Protein AF-A0A2V7JB54-F1 (afdb_monomer_lite)

Structure (mmCIF, N/CA/C/O backbone):
data_AF-A0A2V7JB54-F1
#
_entry.id   AF-A0A2V7JB54-F1
#
loop_
_atom_site.group_PDB
_atom_site.id
_atom_site.type_symbol
_atom_site.label_atom_id
_atom_site.label_alt_id
_atom_site.label_comp_id
_atom_site.label_asym_id
_atom_site.label_entity_id
_atom_site.label_seq_id
_atom_site.pdbx_PDB_ins_code
_atom_site.Cartn_x
_atom_site.Cartn_y
_atom_site.Cartn_z
_atom_site.occupancy
_atom_site.B_iso_or_equiv
_atom_site.auth_seq_id
_atom_site.auth_comp_id
_atom_site.auth_asym_id
_atom_site.auth_atom_id
_atom_site.pdbx_PDB_model_num
ATOM 1 N N . MET A 1 1 ? -19.249 -4.054 34.327 1.00 47.31 1 MET A N 1
ATOM 2 C CA . MET A 1 1 ? -18.933 -3.826 32.901 1.00 47.31 1 MET A CA 1
ATOM 3 C C . MET A 1 1 ? -17.569 -4.439 32.652 1.00 47.31 1 MET A C 1
ATOM 5 O O . MET A 1 1 ? -16.615 -3.982 33.265 1.00 47.31 1 MET A O 1
ATOM 9 N N . SER A 1 2 ? -17.486 -5.532 31.890 1.00 51.50 2 SER A N 1
ATOM 10 C CA . SER A 1 2 ? -16.188 -6.127 31.550 1.00 51.50 2 SER A CA 1
ATOM 11 C C . SER A 1 2 ? -15.488 -5.203 30.555 1.00 51.50 2 SER A C 1
ATOM 13 O O . SER A 1 2 ? -16.122 -4.769 29.594 1.00 51.50 2 SER A O 1
ATOM 15 N N . GLY A 1 3 ? -14.234 -4.839 30.826 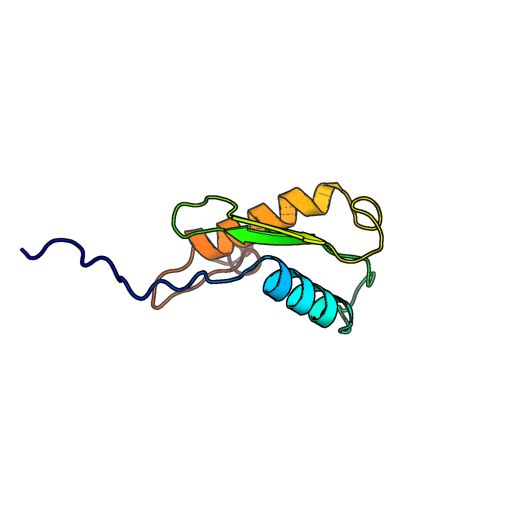1.00 55.66 3 GLY A N 1
ATOM 16 C CA . GLY A 1 3 ? -13.439 -3.989 29.938 1.00 55.66 3 GLY A CA 1
ATOM 17 C C . GLY A 1 3 ? -13.176 -4.652 28.578 1.00 55.66 3 GLY A C 1
ATOM 18 O O . GLY A 1 3 ? -13.464 -5.842 28.410 1.00 55.66 3 GLY A O 1
ATOM 19 N N . PRO A 1 4 ? -12.635 -3.902 27.602 1.00 56.38 4 PRO A N 1
ATOM 20 C CA . PRO A 1 4 ? -12.318 -4.447 26.287 1.00 56.38 4 PRO A CA 1
ATOM 21 C C . PRO A 1 4 ? -11.387 -5.658 26.425 1.00 56.38 4 PRO A C 1
ATOM 23 O O . PRO A 1 4 ? -10.346 -5.591 27.079 1.00 56.38 4 PRO A O 1
ATOM 26 N N . THR A 1 5 ? -11.791 -6.784 25.839 1.00 59.75 5 THR A N 1
ATOM 27 C CA . THR A 1 5 ? -10.994 -8.012 25.814 1.00 59.75 5 THR A CA 1
ATOM 28 C C . THR A 1 5 ? -9.941 -7.869 24.722 1.00 59.75 5 THR A C 1
ATOM 30 O O . THR A 1 5 ? -10.281 -7.716 23.551 1.00 59.75 5 THR A O 1
ATOM 33 N N . VAL A 1 6 ? -8.664 -7.869 25.103 1.00 55.97 6 VAL A N 1
ATOM 34 C CA . VAL A 1 6 ? -7.560 -7.904 24.141 1.00 55.97 6 VAL A CA 1
ATOM 35 C C . VAL A 1 6 ? -7.525 -9.301 23.538 1.00 55.97 6 VAL A C 1
ATOM 37 O O . VAL A 1 6 ? -7.336 -10.282 24.256 1.00 55.97 6 VAL A O 1
ATOM 40 N N . ASP A 1 7 ? -7.723 -9.390 22.227 1.00 58.31 7 ASP A N 1
ATOM 41 C CA . ASP A 1 7 ? -7.534 -10.635 21.498 1.00 58.31 7 ASP A CA 1
ATOM 42 C C . ASP A 1 7 ? -6.034 -10.956 21.427 1.00 58.31 7 ASP A C 1
ATOM 44 O O . ASP A 1 7 ? -5.274 -10.355 20.669 1.00 58.31 7 ASP A O 1
ATOM 48 N N . LEU A 1 8 ? -5.603 -11.903 22.259 1.00 52.25 8 LEU A N 1
ATOM 49 C CA . LEU A 1 8 ? -4.222 -12.384 22.311 1.00 52.25 8 LEU A CA 1
ATOM 50 C C . LEU A 1 8 ? -3.869 -13.298 21.125 1.00 52.25 8 LEU A C 1
ATOM 52 O O . LEU A 1 8 ? -2.723 -13.729 21.012 1.00 52.25 8 LEU A O 1
ATOM 56 N N . THR A 1 9 ? -4.827 -13.586 20.237 1.00 55.28 9 THR A N 1
ATOM 57 C CA . THR A 1 9 ? -4.618 -14.354 19.001 1.00 55.28 9 THR A CA 1
ATOM 58 C C . THR A 1 9 ? -4.312 -13.480 17.788 1.00 55.28 9 THR A C 1
ATOM 60 O O . THR A 1 9 ? -4.243 -13.997 16.674 1.00 55.28 9 THR A O 1
ATOM 63 N N . LEU A 1 10 ? -4.062 -12.177 17.992 1.00 53.72 10 LEU A N 1
ATOM 64 C CA . LEU A 1 10 ? -3.581 -11.242 16.972 1.00 53.72 10 LEU A CA 1
ATOM 65 C C . LEU A 1 10 ? -2.249 -11.731 16.377 1.00 53.72 10 LEU A C 1
ATOM 67 O O . LEU A 1 10 ? -1.150 -11.368 16.799 1.00 53.72 10 LEU A O 1
ATOM 71 N N . ALA A 1 11 ? -2.356 -12.594 15.370 1.00 55.19 11 ALA A N 1
ATOM 72 C CA . ALA A 1 11 ? -1.249 -13.000 14.537 1.00 55.19 11 ALA A CA 1
ATOM 73 C C . ALA A 1 11 ? -0.762 -11.774 13.765 1.00 55.19 11 ALA A C 1
ATOM 75 O O . ALA A 1 11 ? -1.545 -10.918 13.345 1.00 55.19 11 ALA A O 1
ATOM 76 N N . ARG A 1 12 ? 0.551 -11.689 13.551 1.00 58.09 12 ARG A N 1
ATOM 77 C CA . ARG A 1 12 ? 1.127 -10.685 12.658 1.00 58.09 12 ARG A CA 1
ATOM 78 C C . ARG A 1 12 ? 0.474 -10.869 11.283 1.00 58.09 12 ARG A C 1
ATOM 80 O O . ARG A 1 12 ? 0.761 -11.849 10.607 1.00 58.09 12 ARG A O 1
ATOM 87 N N . VAL A 1 13 ? -0.423 -9.951 10.911 1.00 59.84 13 VAL A N 1
ATOM 88 C CA . VAL A 1 13 ? -1.327 -10.097 9.749 1.00 59.84 13 VAL A CA 1
ATOM 89 C C . VAL A 1 13 ? -0.553 -10.298 8.442 1.00 59.84 13 VAL A C 1
ATOM 91 O O . VAL A 1 13 ? -1.030 -10.982 7.544 1.00 59.84 13 VAL A O 1
ATOM 94 N N . ALA A 1 14 ? 0.666 -9.761 8.353 1.00 66.12 14 ALA A N 1
ATOM 95 C CA . ALA A 1 14 ? 1.622 -10.129 7.319 1.00 66.12 14 ALA A CA 1
ATOM 96 C C . ALA A 1 14 ? 3.063 -9.893 7.792 1.00 66.12 14 ALA A C 1
ATOM 98 O O . ALA A 1 14 ? 3.392 -8.832 8.331 1.00 66.12 14 ALA A O 1
ATOM 99 N N . GLY A 1 15 ? 3.941 -10.870 7.560 1.00 78.19 15 GLY A N 1
ATOM 100 C CA . GLY A 1 15 ? 5.387 -10.640 7.535 1.00 78.19 15 GLY A CA 1
ATOM 101 C C . GLY A 1 15 ? 5.829 -9.968 6.227 1.00 78.19 15 GLY A C 1
ATOM 102 O O . GLY A 1 15 ? 5.109 -10.013 5.230 1.00 78.19 15 GLY A O 1
ATOM 103 N N . PHE A 1 16 ? 7.029 -9.376 6.214 1.00 89.25 16 PHE A N 1
ATOM 104 C CA . PHE A 1 16 ? 7.608 -8.746 5.016 1.00 89.25 16 PHE A CA 1
ATOM 105 C C . PHE A 1 16 ? 7.601 -9.695 3.805 1.00 89.25 16 PHE A C 1
ATOM 107 O O . PHE A 1 16 ? 7.118 -9.319 2.738 1.00 89.25 16 PHE A O 1
ATOM 114 N N . ASP A 1 17 ? 8.062 -10.937 3.989 1.00 91.19 17 ASP A N 1
ATOM 115 C CA . ASP A 1 17 ? 8.173 -11.924 2.906 1.00 91.19 17 ASP A CA 1
ATOM 116 C C . ASP A 1 17 ? 6.811 -12.340 2.352 1.00 91.19 17 ASP A C 1
ATOM 118 O O . ASP A 1 17 ? 6.628 -12.406 1.139 1.00 91.19 17 ASP A O 1
ATOM 122 N N . GLN A 1 18 ? 5.829 -12.556 3.231 1.00 91.75 18 GLN A N 1
ATOM 123 C CA . GLN A 1 18 ? 4.461 -12.881 2.823 1.00 91.75 18 GLN A CA 1
ATOM 124 C C . GLN A 1 18 ? 3.841 -11.739 2.017 1.00 91.75 18 GLN A C 1
ATOM 126 O O . GLN A 1 18 ? 3.257 -11.978 0.961 1.00 91.75 18 GLN A O 1
ATOM 131 N N . LEU A 1 19 ? 4.009 -10.494 2.476 1.00 94.12 19 LEU A N 1
ATOM 132 C CA . LEU A 1 19 ? 3.504 -9.323 1.765 1.00 94.12 19 LEU A CA 1
ATOM 133 C C . LEU A 1 19 ? 4.191 -9.151 0.402 1.00 94.12 19 LEU A C 1
ATOM 135 O O . LEU A 1 19 ? 3.522 -8.879 -0.593 1.00 94.12 19 LEU A O 1
ATOM 139 N N . LYS A 1 20 ? 5.516 -9.330 0.338 1.00 95.38 20 LYS A N 1
ATOM 140 C CA . LYS A 1 20 ? 6.280 -9.255 -0.914 1.00 95.38 20 LYS A CA 1
ATOM 141 C C . LYS A 1 20 ? 5.838 -10.341 -1.894 1.00 95.38 20 LYS A C 1
ATOM 143 O O . LYS A 1 20 ? 5.597 -10.022 -3.055 1.00 95.38 20 LYS A O 1
ATOM 148 N N . ALA A 1 21 ? 5.696 -11.585 -1.441 1.00 95.25 21 ALA A N 1
ATOM 149 C CA . ALA A 1 21 ? 5.238 -12.693 -2.275 1.00 95.25 21 ALA A CA 1
ATOM 150 C C . ALA A 1 21 ? 3.823 -12.445 -2.819 1.00 95.25 21 ALA A C 1
ATOM 152 O O . ALA A 1 21 ? 3.594 -12.584 -4.020 1.00 95.25 21 ALA A O 1
ATOM 153 N N . ALA A 1 22 ? 2.900 -11.995 -1.962 1.00 95.62 22 ALA A N 1
ATOM 154 C CA . ALA A 1 22 ? 1.541 -11.647 -2.367 1.00 95.62 22 ALA A CA 1
ATOM 155 C C . ALA A 1 22 ? 1.518 -10.510 -3.400 1.00 95.62 22 ALA A C 1
ATOM 157 O O . ALA A 1 22 ? 0.790 -10.593 -4.387 1.00 95.62 22 ALA A O 1
ATOM 158 N N . LEU A 1 23 ? 2.340 -9.470 -3.217 1.00 96.00 23 LEU A N 1
ATOM 159 C CA . LEU A 1 23 ? 2.420 -8.368 -4.174 1.00 96.00 23 LEU A CA 1
ATOM 160 C C . LEU A 1 23 ? 3.012 -8.810 -5.522 1.00 96.00 23 LEU A C 1
ATOM 162 O O . LEU A 1 23 ? 2.518 -8.385 -6.564 1.00 96.00 23 LEU A O 1
ATOM 166 N N . VAL A 1 24 ? 4.043 -9.663 -5.520 1.00 96.19 24 VAL A N 1
ATOM 167 C CA . VAL A 1 24 ? 4.621 -10.226 -6.754 1.00 96.19 24 VAL A CA 1
ATOM 168 C C . VAL A 1 24 ? 3.574 -11.029 -7.522 1.00 96.19 24 VAL A C 1
ATOM 170 O O . VAL A 1 24 ? 3.424 -10.817 -8.725 1.00 96.19 24 VAL A O 1
ATOM 173 N N . ALA A 1 25 ? 2.814 -11.885 -6.832 1.00 95.81 25 ALA A N 1
ATOM 174 C CA . ALA A 1 25 ? 1.715 -12.626 -7.443 1.00 95.81 25 ALA A CA 1
ATOM 175 C C . ALA A 1 25 ? 0.649 -11.671 -8.010 1.00 95.81 25 ALA A C 1
ATOM 177 O O . ALA A 1 25 ? 0.324 -11.746 -9.191 1.00 95.81 25 ALA A O 1
ATOM 178 N N . ALA A 1 26 ? 0.188 -10.692 -7.225 1.00 94.38 26 ALA A N 1
ATOM 179 C CA . ALA A 1 26 ? -0.819 -9.726 -7.667 1.00 94.38 26 ALA A CA 1
ATOM 180 C C . ALA A 1 26 ? -0.373 -8.888 -8.879 1.00 94.38 26 ALA A C 1
ATOM 182 O O . ALA A 1 26 ? -1.177 -8.601 -9.760 1.00 94.38 26 ALA A O 1
ATOM 183 N N . ARG A 1 27 ? 0.906 -8.503 -8.962 1.00 94.38 27 ARG A N 1
ATOM 184 C CA . ARG A 1 27 ? 1.450 -7.767 -10.117 1.00 94.38 27 ARG A CA 1
ATOM 185 C C . ARG A 1 27 ? 1.575 -8.634 -11.377 1.00 94.38 27 ARG A C 1
ATOM 187 O O . ARG A 1 27 ? 1.721 -8.089 -12.471 1.00 94.38 27 ARG A O 1
ATOM 194 N N . SER A 1 28 ? 1.569 -9.961 -11.246 1.00 93.69 28 SER A N 1
ATOM 195 C CA . SER A 1 28 ? 1.571 -10.870 -12.402 1.00 93.69 28 SER A CA 1
ATOM 196 C C . SER A 1 28 ? 0.190 -11.033 -13.047 1.00 93.69 28 SER A C 1
ATOM 198 O O . SER A 1 28 ? 0.106 -11.467 -14.194 1.00 93.69 28 SER A O 1
ATOM 200 N N . GLU A 1 29 ? -0.872 -10.620 -12.352 1.00 93.75 29 GLU A N 1
ATOM 201 C CA . GLU A 1 29 ? -2.240 -10.630 -12.865 1.00 93.75 29 GLU A CA 1
ATOM 202 C C . GLU A 1 29 ? -2.499 -9.497 -13.870 1.00 93.75 29 GLU A C 1
ATOM 204 O O . GLU A 1 29 ? -1.883 -8.426 -13.836 1.00 93.75 29 GLU A O 1
ATOM 209 N N . ALA A 1 30 ? -3.474 -9.702 -14.757 1.00 88.62 30 ALA A N 1
ATOM 210 C CA . ALA A 1 30 ? -3.923 -8.663 -15.678 1.00 88.62 30 ALA A CA 1
ATOM 211 C C . ALA A 1 30 ? -4.669 -7.549 -14.917 1.00 88.62 30 ALA A C 1
ATOM 213 O O . ALA A 1 30 ? -5.744 -7.773 -14.367 1.00 88.62 30 ALA A O 1
ATOM 214 N N . ASN A 1 31 ? -4.124 -6.326 -14.912 1.00 80.31 31 ASN A N 1
ATOM 215 C CA . ASN A 1 31 ? -4.656 -5.211 -14.111 1.00 80.31 31 ASN A CA 1
ATOM 216 C C . ASN A 1 31 ? -5.468 -4.161 -14.896 1.00 80.31 31 ASN A C 1
ATOM 218 O O . ASN A 1 31 ? -5.774 -3.096 -14.361 1.00 80.31 31 ASN A O 1
ATOM 222 N N . GLY A 1 32 ? -5.797 -4.442 -16.162 1.00 78.94 32 GLY A N 1
ATOM 223 C CA . GLY A 1 32 ? -6.622 -3.568 -17.007 1.00 78.94 32 GLY A CA 1
ATOM 224 C C . GLY A 1 32 ? -5.989 -2.215 -17.361 1.00 78.94 32 GLY A C 1
ATOM 225 O O . GLY A 1 32 ? -6.686 -1.340 -17.867 1.00 78.94 32 GLY A O 1
ATOM 226 N N . GLY A 1 33 ? -4.692 -2.026 -17.097 1.00 84.38 33 GLY A N 1
ATOM 227 C CA . GLY A 1 33 ? -3.981 -0.771 -17.327 1.00 84.38 33 GLY A CA 1
ATOM 228 C C . GLY A 1 33 ? -2.495 -0.974 -17.623 1.00 84.38 33 GLY A C 1
ATOM 229 O O . GLY A 1 33 ? -2.103 -1.910 -18.314 1.00 84.38 33 GLY A O 1
ATOM 230 N N . PHE A 1 34 ? -1.653 -0.076 -17.104 1.00 86.94 34 PHE A N 1
ATOM 231 C CA . PHE A 1 34 ? -0.233 0.022 -17.468 1.00 86.94 34 PHE A CA 1
ATOM 232 C C . PHE A 1 34 ? 0.65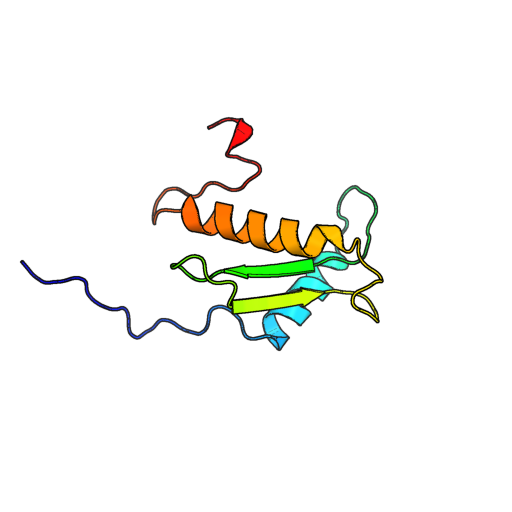1 -1.171 -17.058 1.00 86.94 34 PHE A C 1
ATOM 234 O O . PHE A 1 34 ? 1.809 -1.208 -17.458 1.00 86.94 34 PHE A O 1
ATOM 241 N N . ASN A 1 35 ? 0.154 -2.116 -16.248 1.00 89.25 35 ASN A N 1
ATOM 242 C CA . ASN A 1 35 ? 0.921 -3.277 -15.769 1.00 89.25 35 ASN A CA 1
ATOM 243 C C . ASN A 1 35 ? 2.332 -2.957 -15.220 1.00 89.25 35 ASN A C 1
ATOM 245 O O . ASN A 1 35 ? 3.290 -3.701 -15.444 1.00 89.25 35 ASN A O 1
ATOM 249 N N . LEU A 1 36 ? 2.453 -1.819 -14.529 1.00 93.12 36 LEU A N 1
ATOM 250 C CA . LEU A 1 36 ? 3.704 -1.345 -13.937 1.00 93.12 36 LEU A CA 1
ATOM 251 C C . LEU A 1 36 ? 4.035 -2.098 -12.651 1.00 93.12 36 LEU A C 1
ATOM 253 O O . LEU A 1 36 ? 3.174 -2.743 -12.048 1.00 93.12 36 LEU A O 1
ATOM 257 N N . ASP A 1 37 ? 5.278 -1.963 -12.199 1.00 96.44 37 ASP A N 1
ATOM 258 C CA . ASP A 1 37 ? 5.634 -2.384 -10.856 1.00 96.44 37 ASP A CA 1
ATOM 259 C C . ASP A 1 37 ? 4.901 -1.555 -9.790 1.00 96.44 37 ASP A C 1
ATOM 261 O O . ASP A 1 37 ? 4.596 -0.373 -9.972 1.00 96.44 37 ASP A O 1
ATOM 265 N N . MET A 1 38 ? 4.613 -2.194 -8.657 1.00 96.81 38 MET A N 1
ATOM 266 C CA . MET A 1 38 ? 3.655 -1.706 -7.668 1.00 96.81 38 MET A CA 1
ATOM 267 C C . MET A 1 38 ? 4.279 -1.516 -6.291 1.00 96.81 38 MET A C 1
ATOM 269 O O . MET A 1 38 ? 5.273 -2.150 -5.950 1.00 96.81 38 MET A O 1
ATOM 273 N N . TRP A 1 39 ? 3.624 -0.689 -5.477 1.00 97.75 39 TRP A N 1
ATOM 274 C CA . TRP A 1 39 ? 3.842 -0.587 -4.035 1.00 97.75 39 TRP A CA 1
ATOM 275 C C . TRP A 1 39 ? 2.709 -1.279 -3.278 1.00 97.75 39 TRP A C 1
ATOM 277 O O . TRP A 1 39 ? 1.547 -1.161 -3.664 1.00 97.75 39 TRP A O 1
ATOM 287 N N . ALA A 1 40 ? 3.030 -1.912 -2.151 1.00 97.06 40 ALA A N 1
ATOM 288 C CA . ALA A 1 40 ? 2.052 -2.345 -1.159 1.00 97.06 40 ALA A CA 1
ATOM 289 C C . ALA A 1 40 ? 2.443 -1.857 0.231 1.00 97.06 40 ALA A C 1
ATOM 291 O O . ALA A 1 40 ? 3.625 -1.780 0.570 1.00 97.06 40 ALA A O 1
ATOM 292 N N . ALA A 1 41 ? 1.431 -1.558 1.038 1.00 96.12 41 ALA A N 1
ATOM 293 C CA . ALA A 1 41 ? 1.584 -1.171 2.428 1.00 96.12 41 ALA A CA 1
ATOM 294 C C . ALA A 1 41 ? 0.564 -1.920 3.289 1.00 96.12 41 ALA A C 1
ATOM 296 O O . ALA A 1 41 ? -0.570 -2.134 2.863 1.00 96.12 41 ALA A O 1
ATOM 297 N N . VAL A 1 42 ? 0.968 -2.280 4.505 1.00 94.69 42 VAL A N 1
ATOM 298 C CA . VAL A 1 42 ? 0.079 -2.799 5.550 1.00 94.69 42 VAL A CA 1
ATOM 299 C C . VAL A 1 42 ? -0.005 -1.763 6.654 1.00 94.69 42 VAL A C 1
ATOM 301 O O . VAL A 1 42 ? 1.014 -1.221 7.090 1.00 94.69 42 VAL A O 1
ATOM 304 N N . VAL A 1 43 ? -1.230 -1.499 7.090 1.00 92.50 43 VAL A N 1
ATOM 305 C CA . VAL A 1 43 ? -1.555 -0.548 8.147 1.00 92.50 43 VAL A CA 1
ATOM 306 C C . VAL A 1 43 ? -2.247 -1.308 9.270 1.00 92.50 43 VAL A C 1
ATOM 308 O O . VAL A 1 43 ? -3.156 -2.093 9.005 1.00 92.50 43 VAL A O 1
ATOM 311 N N . ASP A 1 44 ? -1.791 -1.116 10.505 1.00 89.94 44 ASP A N 1
ATOM 312 C CA . ASP A 1 44 ? -2.412 -1.730 11.676 1.00 89.94 44 ASP A CA 1
ATOM 313 C C . ASP A 1 44 ? -3.708 -1.018 12.086 1.00 89.94 44 ASP A C 1
ATOM 315 O O . ASP A 1 44 ? -4.077 0.029 11.550 1.00 89.94 44 ASP A O 1
ATOM 319 N N . ARG A 1 45 ? -4.411 -1.561 13.085 1.00 89.31 45 ARG A N 1
ATOM 320 C CA . ARG A 1 45 ? -5.693 -0.997 13.521 1.00 89.31 45 ARG A CA 1
ATOM 321 C C . ARG A 1 45 ? -5.587 0.429 14.082 1.00 89.31 45 ARG A C 1
ATOM 323 O O . ARG A 1 45 ? -6.582 1.145 14.055 1.00 89.31 45 ARG A O 1
ATOM 330 N N . ASN A 1 46 ? -4.401 0.858 14.511 1.00 87.88 46 ASN A N 1
ATOM 331 C CA . ASN A 1 46 ? -4.141 2.204 15.020 1.00 87.88 46 ASN A CA 1
ATOM 332 C C . ASN A 1 46 ? -3.760 3.205 13.911 1.00 87.88 46 ASN A C 1
ATOM 334 O O . ASN A 1 46 ? -3.560 4.381 14.203 1.00 87.88 46 ASN A O 1
ATOM 338 N N . GLY A 1 47 ? -3.655 2.766 12.651 1.00 89.19 47 GLY A N 1
ATOM 339 C CA . GLY A 1 47 ? -3.248 3.614 11.526 1.00 89.19 47 GLY A CA 1
ATOM 340 C C . GLY A 1 47 ? -1.733 3.664 11.297 1.00 89.19 47 GLY A C 1
ATOM 341 O O . GLY A 1 47 ? -1.264 4.424 10.446 1.00 89.19 47 GLY A O 1
ATOM 342 N N . LEU A 1 48 ? -0.944 2.855 12.012 1.00 92.19 48 LEU A N 1
ATOM 343 C CA . LEU A 1 48 ? 0.500 2.791 11.808 1.00 92.19 48 LEU A CA 1
ATOM 344 C C . LEU A 1 48 ? 0.822 1.942 10.576 1.00 92.19 48 LEU A C 1
ATOM 346 O O . LEU A 1 48 ? 0.354 0.813 10.439 1.00 92.19 48 LEU A O 1
ATOM 350 N N . VAL A 1 49 ? 1.680 2.455 9.692 1.00 93.06 49 VAL A N 1
ATOM 351 C CA . VAL A 1 49 ? 2.245 1.659 8.595 1.00 93.06 49 VAL A CA 1
ATOM 352 C C . VAL A 1 49 ? 3.265 0.679 9.175 1.00 93.06 49 VAL A C 1
ATOM 354 O O . VAL A 1 49 ? 4.327 1.090 9.639 1.00 93.06 49 VAL A O 1
ATOM 357 N N . VAL A 1 50 ? 2.955 -0.615 9.131 1.00 92.81 50 VAL A N 1
ATOM 358 C CA . VAL A 1 50 ? 3.771 -1.677 9.750 1.00 92.81 50 VAL A CA 1
ATOM 359 C C . VAL A 1 50 ? 4.596 -2.485 8.749 1.00 92.81 50 VAL A C 1
ATOM 361 O O . VAL A 1 50 ? 5.539 -3.167 9.144 1.00 92.81 50 VAL A O 1
ATOM 364 N N . ALA A 1 51 ? 4.282 -2.402 7.455 1.00 93.94 51 ALA A N 1
ATOM 365 C CA . ALA A 1 51 ? 5.093 -2.984 6.388 1.00 93.94 51 ALA A CA 1
ATOM 366 C C . ALA A 1 51 ? 4.904 -2.217 5.075 1.00 93.94 51 ALA A C 1
ATOM 368 O O . ALA A 1 51 ? 3.801 -1.759 4.776 1.00 93.94 51 ALA A O 1
ATOM 369 N N . VAL A 1 52 ? 5.974 -2.108 4.281 1.00 95.31 52 VAL A N 1
ATOM 370 C CA . VAL A 1 52 ? 5.955 -1.553 2.920 1.00 95.31 52 VAL A CA 1
ATOM 371 C C . VAL A 1 52 ? 6.864 -2.398 2.034 1.00 95.31 52 VAL A C 1
ATOM 373 O O . VAL A 1 52 ? 8.015 -2.642 2.393 1.00 95.31 52 VAL A O 1
ATOM 376 N N . VAL A 1 53 ? 6.363 -2.826 0.878 1.00 97.25 53 VAL A N 1
ATOM 377 C CA . VAL A 1 53 ? 7.117 -3.586 -0.133 1.00 97.25 53 VAL A CA 1
ATOM 378 C C . VAL A 1 53 ? 6.803 -3.060 -1.533 1.00 97.25 53 VAL A C 1
ATOM 380 O O . VAL A 1 53 ? 5.858 -2.293 -1.723 1.00 97.25 53 VAL A O 1
ATOM 383 N N . PHE A 1 54 ? 7.584 -3.496 -2.516 1.00 97.69 54 PHE A N 1
ATOM 384 C CA . PHE A 1 54 ? 7.406 -3.150 -3.926 1.00 97.69 54 PHE A CA 1
ATOM 385 C C . PHE A 1 54 ? 7.603 -4.367 -4.841 1.00 97.69 54 PHE A C 1
ATOM 387 O O . PHE A 1 54 ? 8.094 -5.386 -4.366 1.00 97.69 54 PHE A O 1
ATOM 394 N N . THR A 1 55 ? 7.265 -4.303 -6.130 1.00 97.25 55 THR A N 1
ATOM 395 C CA . THR A 1 55 ? 7.768 -5.231 -7.180 1.00 97.25 55 THR A CA 1
ATOM 396 C C . THR A 1 55 ? 8.804 -4.527 -8.042 1.00 97.25 55 THR A C 1
ATOM 398 O O . THR A 1 55 ? 8.923 -3.325 -7.924 1.00 97.25 55 THR A O 1
ATOM 401 N N . GLY A 1 56 ? 9.572 -5.234 -8.868 1.00 95.50 56 GLY A N 1
ATOM 402 C CA . GLY A 1 56 ? 10.718 -4.653 -9.579 1.00 95.50 56 GLY A CA 1
ATOM 403 C C . GLY A 1 56 ? 12.044 -4.885 -8.848 1.00 95.50 56 GLY A C 1
ATOM 404 O O . GLY A 1 56 ? 12.076 -5.414 -7.729 1.00 95.50 56 GLY A O 1
ATOM 405 N N . ALA A 1 57 ? 13.143 -4.530 -9.510 1.00 95.62 57 ALA A N 1
ATOM 406 C CA . ALA A 1 57 ? 14.503 -4.698 -9.007 1.00 95.62 57 ALA A CA 1
ATOM 407 C C . ALA A 1 57 ? 14.848 -3.645 -7.947 1.00 95.62 57 ALA A C 1
ATOM 409 O O . ALA A 1 57 ? 15.541 -3.941 -6.972 1.00 95.62 57 ALA A O 1
ATOM 410 N N . THR A 1 58 ? 14.340 -2.424 -8.113 1.00 94.81 58 THR A N 1
ATOM 411 C CA . THR A 1 58 ? 14.606 -1.290 -7.229 1.00 94.81 58 THR A CA 1
ATOM 412 C C . THR A 1 58 ? 13.324 -0.555 -6.844 1.00 94.81 58 THR A C 1
ATOM 414 O O . THR A 1 58 ? 12.295 -0.647 -7.513 1.00 94.81 58 THR A O 1
ATOM 417 N N . ALA A 1 59 ? 13.408 0.241 -5.776 1.00 92.06 59 ALA A N 1
ATOM 418 C CA . ALA A 1 59 ? 12.335 1.119 -5.301 1.00 92.06 59 ALA A CA 1
ATOM 419 C C . ALA A 1 59 ? 12.013 2.294 -6.255 1.00 92.06 59 ALA A C 1
ATOM 421 O O . ALA A 1 59 ? 11.245 3.189 -5.901 1.00 92.06 59 ALA A O 1
ATOM 422 N N . THR A 1 60 ? 12.631 2.340 -7.437 1.00 94.88 60 THR A N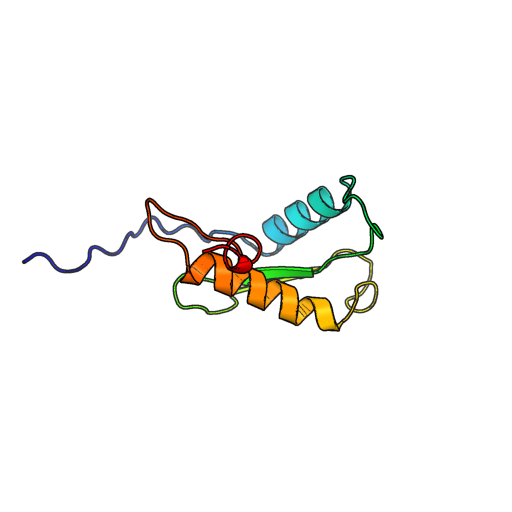 1
ATOM 423 C CA . THR A 1 60 ? 12.399 3.363 -8.463 1.00 94.88 60 THR A CA 1
ATOM 424 C C . THR A 1 60 ? 11.788 2.810 -9.748 1.00 94.88 60 THR A C 1
ATOM 426 O O . THR A 1 60 ? 11.472 3.598 -10.632 1.00 94.88 60 THR A O 1
ATOM 429 N N . ASP A 1 61 ? 11.566 1.493 -9.851 1.00 96.50 61 ASP A N 1
ATOM 430 C CA . ASP A 1 61 ? 10.930 0.893 -11.041 1.00 96.50 61 ASP A CA 1
ATOM 431 C C . ASP A 1 61 ? 9.395 1.086 -11.034 1.00 96.50 61 ASP A C 1
ATOM 433 O O . ASP A 1 61 ? 8.703 0.854 -12.022 1.00 96.50 61 ASP A O 1
ATOM 437 N N . GLN A 1 62 ? 8.854 1.543 -9.904 1.00 95.50 62 GLN A N 1
ATOM 438 C CA . GLN A 1 62 ? 7.461 1.914 -9.683 1.00 95.50 62 GLN A CA 1
ATOM 439 C C . GLN A 1 62 ? 7.351 3.431 -9.746 1.00 95.50 62 GLN A C 1
ATOM 441 O O . GLN A 1 62 ? 8.323 4.147 -9.508 1.00 95.50 62 GLN A O 1
ATOM 446 N N . TRP A 1 63 ? 6.138 3.959 -9.900 1.00 96.19 63 TRP A N 1
ATOM 447 C CA . TRP A 1 63 ? 5.919 5.382 -9.645 1.00 96.19 63 TRP A CA 1
ATOM 448 C C . TRP A 1 63 ? 6.229 5.722 -8.177 1.00 96.19 63 TRP A C 1
ATOM 450 O O . TRP A 1 63 ? 5.551 5.207 -7.281 1.00 96.19 63 TRP A O 1
ATOM 460 N N . PRO A 1 64 ? 7.207 6.605 -7.887 1.00 94.56 64 PRO A N 1
ATOM 461 C CA . PRO A 1 64 ? 7.619 6.867 -6.506 1.00 94.56 64 PRO A CA 1
ATOM 462 C C . PRO A 1 64 ? 6.483 7.425 -5.637 1.00 94.56 64 PRO A C 1
ATOM 464 O O . PRO A 1 64 ? 6.354 7.072 -4.464 1.00 94.56 64 PRO A O 1
ATOM 467 N N . GLY A 1 65 ? 5.598 8.235 -6.231 1.00 96.38 65 GLY A N 1
ATOM 468 C CA . GLY A 1 65 ? 4.415 8.772 -5.552 1.00 96.38 65 GLY A CA 1
ATOM 469 C C . GLY A 1 65 ? 3.411 7.695 -5.119 1.00 96.38 65 GLY A C 1
ATOM 470 O O . GLY A 1 65 ? 2.710 7.864 -4.119 1.00 96.38 65 GLY A O 1
ATOM 471 N N . SER A 1 66 ? 3.380 6.546 -5.803 1.00 96.81 66 SER A N 1
ATOM 472 C CA . SER A 1 66 ? 2.456 5.453 -5.483 1.00 96.81 66 SER A CA 1
ATOM 473 C C . SER A 1 66 ? 2.746 4.794 -4.134 1.00 96.81 66 SER A C 1
ATOM 475 O O . SER A 1 66 ? 1.843 4.175 -3.575 1.00 96.81 66 SER A O 1
ATOM 477 N N . ARG A 1 67 ? 3.941 4.987 -3.556 1.00 97.06 67 ARG A N 1
ATOM 478 C CA . ARG A 1 67 ? 4.264 4.514 -2.203 1.00 97.06 67 ARG A CA 1
ATOM 479 C C . ARG A 1 67 ? 3.324 5.106 -1.153 1.00 97.06 67 ARG A C 1
ATOM 481 O O . ARG A 1 67 ? 2.778 4.376 -0.328 1.00 97.06 67 ARG A O 1
ATOM 488 N N . VAL A 1 68 ? 3.122 6.425 -1.187 1.00 97.31 68 VAL A N 1
ATOM 489 C CA . VAL A 1 68 ? 2.246 7.117 -0.227 1.00 97.31 68 VAL A CA 1
ATOM 490 C C . VAL A 1 68 ? 0.781 6.811 -0.529 1.00 97.31 68 VAL A C 1
ATOM 492 O O . VAL A 1 68 ? 0.010 6.569 0.395 1.00 97.31 68 VAL A O 1
ATOM 495 N N . ILE A 1 69 ? 0.410 6.713 -1.809 1.00 97.19 69 ILE A N 1
A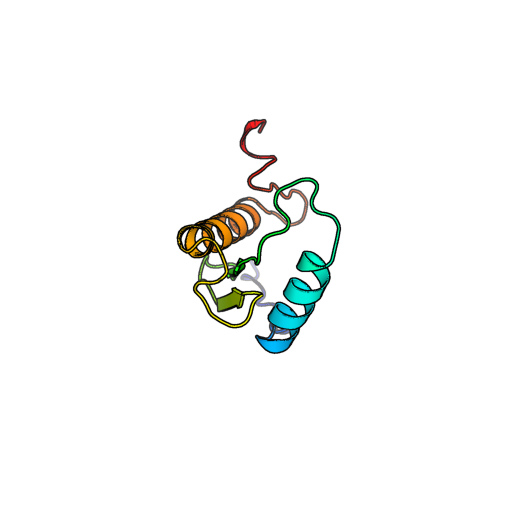TOM 496 C CA . ILE A 1 69 ? -0.951 6.333 -2.215 1.00 97.19 69 ILE A CA 1
ATOM 497 C C . ILE A 1 69 ? -1.309 4.929 -1.707 1.00 97.19 69 ILE A C 1
ATOM 499 O O . ILE A 1 69 ? -2.419 4.724 -1.224 1.00 97.19 69 ILE A O 1
ATOM 503 N N . ALA A 1 70 ? -0.389 3.960 -1.769 1.00 97.38 70 ALA A N 1
ATOM 504 C CA . ALA A 1 70 ? -0.615 2.620 -1.228 1.00 97.38 70 ALA A CA 1
ATOM 505 C C . ALA A 1 70 ? -0.892 2.663 0.285 1.00 97.38 70 ALA A C 1
ATOM 507 O O . ALA A 1 70 ? -1.858 2.061 0.755 1.00 97.38 70 ALA A O 1
ATOM 508 N N . ALA A 1 71 ? -0.101 3.437 1.035 1.00 96.81 71 ALA A N 1
ATOM 509 C CA . ALA A 1 71 ? -0.314 3.635 2.468 1.00 96.81 71 ALA A CA 1
ATOM 510 C C . ALA A 1 71 ? -1.645 4.340 2.776 1.00 96.81 71 ALA A C 1
ATOM 512 O O . ALA A 1 71 ? -2.320 3.980 3.739 1.00 96.81 71 ALA A O 1
ATOM 513 N N . GLN A 1 72 ? -2.051 5.313 1.959 1.00 96.88 72 GLN A N 1
ATOM 514 C CA . GLN A 1 72 ? -3.335 6.002 2.099 1.00 96.88 72 GLN A CA 1
ATOM 515 C C . GLN A 1 72 ? -4.514 5.068 1.819 1.00 96.88 72 GLN A C 1
ATOM 517 O O . GLN A 1 72 ? -5.446 5.025 2.614 1.00 96.88 72 GLN A O 1
ATOM 522 N N . LYS A 1 73 ? -4.451 4.262 0.750 1.00 96.44 73 LYS A N 1
ATOM 523 C CA . LYS A 1 73 ? -5.480 3.256 0.438 1.00 96.44 73 LYS A CA 1
ATOM 524 C C . LYS A 1 73 ? -5.655 2.252 1.578 1.00 96.44 73 LYS A C 1
ATOM 526 O O . LYS A 1 73 ? -6.783 1.989 1.990 1.00 96.44 73 LYS A O 1
ATOM 531 N N . ALA A 1 74 ? -4.547 1.737 2.114 1.00 95.44 74 ALA A N 1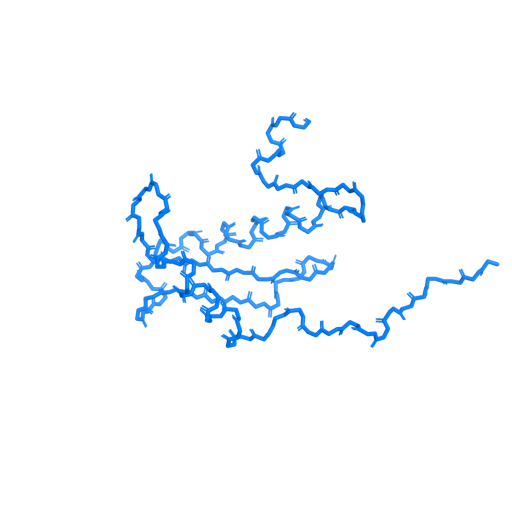
ATOM 532 C CA . ALA A 1 74 ? -4.566 0.833 3.261 1.00 95.44 74 ALA A CA 1
ATOM 533 C C . ALA A 1 74 ? -5.150 1.510 4.514 1.00 95.44 74 ALA A C 1
ATOM 535 O O . ALA A 1 74 ? -5.978 0.917 5.201 1.00 95.44 74 ALA A O 1
ATOM 536 N N . ASN A 1 75 ? -4.786 2.772 4.772 1.00 95.56 75 ASN A N 1
ATOM 537 C CA . ASN A 1 75 ? -5.355 3.554 5.869 1.00 95.56 75 ASN A CA 1
ATOM 538 C C . ASN A 1 75 ? -6.863 3.759 5.720 1.00 95.56 75 ASN A C 1
ATOM 540 O O . ASN A 1 75 ? -7.580 3.567 6.692 1.00 95.56 75 ASN A O 1
ATOM 544 N N . THR A 1 76 ? -7.361 4.107 4.530 1.00 94.94 76 THR A N 1
ATOM 545 C CA . THR A 1 76 ? -8.804 4.244 4.289 1.00 94.94 76 THR A CA 1
ATOM 546 C C . THR A 1 76 ? -9.523 2.923 4.535 1.00 94.94 76 THR A C 1
ATOM 548 O O . THR A 1 76 ? -10.472 2.890 5.311 1.00 94.94 76 THR A O 1
ATOM 551 N N . ALA A 1 77 ? -9.047 1.831 3.930 1.00 93.19 77 ALA A N 1
ATOM 552 C CA . ALA A 1 77 ? -9.655 0.517 4.115 1.00 93.19 77 ALA A CA 1
ATOM 553 C C . ALA A 1 77 ? -9.683 0.114 5.596 1.00 93.19 77 ALA A C 1
ATOM 555 O O . ALA A 1 77 ? -10.691 -0.390 6.077 1.00 93.19 77 ALA A O 1
ATOM 556 N N . ASN A 1 78 ? -8.614 0.389 6.345 1.00 92.75 78 ASN A N 1
ATOM 557 C CA . ASN A 1 78 ? -8.585 0.150 7.780 1.00 92.75 78 ASN A CA 1
ATOM 558 C C . ASN A 1 78 ? -9.567 1.073 8.531 1.00 92.75 78 ASN A C 1
ATOM 560 O O . ASN A 1 78 ? -10.466 0.590 9.212 1.00 92.75 78 ASN A O 1
ATOM 564 N N . ALA A 1 79 ? -9.456 2.393 8.385 1.00 93.00 79 ALA A N 1
ATOM 565 C CA . ALA A 1 79 ? -10.233 3.366 9.155 1.00 93.00 79 ALA A CA 1
ATOM 566 C C . ALA A 1 79 ? -11.750 3.280 8.908 1.00 93.00 79 ALA A C 1
ATOM 568 O O . ALA A 1 79 ? -12.529 3.495 9.833 1.00 93.00 79 ALA A O 1
ATOM 569 N N . PHE A 1 80 ? -12.167 2.918 7.693 1.00 92.62 80 PHE A N 1
ATOM 570 C CA . PHE A 1 80 ? -13.575 2.816 7.297 1.00 92.62 80 PHE A CA 1
ATOM 571 C C . PHE A 1 80 ? -14.076 1.365 7.221 1.00 92.62 80 PHE A C 1
ATOM 573 O O . PHE A 1 80 ? -15.033 1.067 6.506 1.00 92.62 80 PHE A O 1
ATOM 580 N N . SER A 1 81 ? -13.445 0.461 7.976 1.00 90.56 81 SER A N 1
ATOM 581 C CA . SER A 1 81 ? -13.947 -0.898 8.192 1.00 90.56 81 SER A CA 1
ATOM 582 C C . SER A 1 81 ? -14.349 -1.131 9.646 1.00 90.56 81 SER A C 1
ATOM 584 O O . SER A 1 81 ? -13.575 -0.903 10.577 1.00 90.56 81 SER A O 1
ATOM 586 N N . LEU A 1 82 ? -15.569 -1.624 9.816 1.00 89.12 82 LEU A N 1
ATOM 587 C CA . LEU A 1 82 ? -16.178 -2.188 11.015 1.00 89.12 82 LEU A CA 1
ATOM 588 C C . LEU A 1 82 ? -16.389 -3.700 10.796 1.00 89.12 82 LEU A C 1
ATOM 590 O O . LEU A 1 82 ? -16.386 -4.146 9.648 1.00 89.12 82 LEU A O 1
ATOM 594 N N . PRO A 1 83 ? -16.652 -4.502 11.849 1.00 86.88 83 PRO A N 1
ATOM 595 C CA . PRO A 1 83 ? -16.852 -5.951 11.707 1.00 86.88 83 PRO A CA 1
ATOM 596 C C . PRO A 1 83 ? -17.923 -6.380 10.688 1.00 86.88 83 PRO A C 1
ATOM 598 O O . PRO A 1 83 ? -17.857 -7.487 10.163 1.00 86.88 83 PRO A O 1
ATOM 601 N N . HIS A 1 84 ? -18.902 -5.516 10.398 1.00 88.62 84 HIS A N 1
ATOM 602 C CA . HIS A 1 84 ? -20.021 -5.811 9.493 1.00 88.62 84 HIS A CA 1
ATOM 603 C C . HIS A 1 84 ? -20.147 -4.833 8.314 1.00 88.62 84 HIS A C 1
ATOM 605 O O . HIS A 1 84 ? -21.117 -4.907 7.565 1.00 88.62 84 HIS A O 1
ATOM 611 N N . LEU A 1 85 ? -19.201 -3.904 8.149 1.00 87.44 85 LEU A N 1
ATOM 612 C CA . LEU A 1 85 ? -19.225 -2.904 7.080 1.00 87.44 85 LEU A CA 1
ATOM 613 C C . LEU A 1 85 ? -17.796 -2.508 6.728 1.00 87.44 85 LEU A C 1
ATOM 615 O O . LEU A 1 85 ? -17.102 -1.964 7.576 1.00 87.44 85 LEU A O 1
ATOM 619 N N . ALA A 1 86 ? -17.373 -2.733 5.490 1.00 90.06 86 ALA A N 1
ATOM 620 C CA . ALA A 1 86 ? -16.045 -2.358 5.020 1.00 90.06 86 ALA A CA 1
ATOM 621 C C . ALA A 1 86 ? -16.153 -1.456 3.793 1.00 90.06 86 ALA A C 1
ATOM 623 O O . ALA A 1 86 ? -16.821 -1.809 2.821 1.00 90.06 86 ALA A O 1
ATOM 624 N N . LEU A 1 87 ? -15.481 -0.306 3.834 1.00 89.44 87 LEU A N 1
ATOM 625 C CA . LEU A 1 87 ? -15.396 0.618 2.708 1.00 89.44 87 LEU A CA 1
ATOM 626 C C . LEU A 1 87 ? -13.949 0.736 2.235 1.00 89.44 87 LEU A C 1
ATOM 628 O O . LEU A 1 87 ? -13.040 1.049 3.005 1.00 89.44 87 LEU A O 1
ATOM 632 N N . SER A 1 88 ? -13.734 0.522 0.940 1.00 86.75 88 SER A N 1
ATOM 633 C CA . SER A 1 88 ? -12.463 0.850 0.293 1.00 86.75 88 SER A CA 1
ATOM 634 C C . SER A 1 88 ? -12.435 2.316 -0.148 1.00 86.75 88 SER A C 1
ATOM 636 O O . SER A 1 88 ? -13.473 2.974 -0.247 1.00 86.75 88 SER A O 1
ATOM 638 N N . THR A 1 89 ? -11.257 2.818 -0.531 1.00 80.62 89 THR A N 1
ATOM 639 C CA . THR A 1 89 ? -11.135 4.137 -1.177 1.00 80.62 89 THR A CA 1
ATOM 640 C C . THR A 1 89 ? -12.021 4.263 -2.423 1.00 80.62 89 THR A C 1
ATOM 642 O O . THR A 1 89 ? -12.486 5.356 -2.721 1.00 80.62 89 THR A O 1
ATOM 645 N N . ALA A 1 90 ? -12.288 3.159 -3.133 1.00 81.50 90 ALA A N 1
ATOM 646 C CA . ALA A 1 90 ? -13.168 3.156 -4.301 1.00 81.50 90 ALA A CA 1
ATOM 647 C C . ALA A 1 90 ? -14.655 3.268 -3.924 1.00 81.50 90 ALA A C 1
ATOM 649 O O . ALA A 1 90 ? -15.430 3.840 -4.682 1.00 81.50 90 ALA A O 1
ATOM 650 N N . ASN A 1 91 ? -15.055 2.759 -2.753 1.00 82.69 91 ASN A N 1
ATOM 651 C CA . ASN A 1 91 ? -16.436 2.878 -2.284 1.00 82.69 91 ASN A CA 1
ATOM 652 C C . ASN A 1 91 ? -16.727 4.266 -1.706 1.00 82.69 91 ASN A C 1
ATOM 654 O O . ASN A 1 91 ? -17.850 4.740 -1.827 1.00 82.69 91 ASN A O 1
ATOM 658 N N . LEU A 1 92 ? -15.723 4.923 -1.115 1.00 79.88 92 LEU A N 1
ATOM 659 C CA . LEU A 1 92 ? -15.905 6.175 -0.378 1.00 79.88 92 LEU A CA 1
ATOM 660 C C . LEU A 1 92 ? -16.452 7.328 -1.235 1.00 79.88 92 LEU A C 1
ATOM 662 O O . LEU A 1 92 ? -17.133 8.196 -0.712 1.00 79.88 92 LEU A O 1
ATOM 666 N N . TYR A 1 93 ? -16.188 7.335 -2.544 1.00 82.38 93 TYR A N 1
ATOM 667 C CA . TYR A 1 93 ? -16.738 8.350 -3.451 1.00 82.38 93 TYR A CA 1
ATOM 668 C C . TYR A 1 93 ? -18.277 8.339 -3.517 1.00 82.38 93 TYR A C 1
ATOM 670 O O . TYR A 1 93 ? -18.880 9.381 -3.755 1.00 82.38 93 TYR A O 1
ATOM 678 N N . ALA A 1 94 ? -18.897 7.170 -3.336 1.00 81.44 94 ALA A N 1
ATOM 679 C CA . ALA A 1 94 ? -20.339 6.970 -3.481 1.00 81.44 94 ALA A CA 1
ATOM 680 C C . ALA A 1 94 ? -21.060 6.716 -2.144 1.00 81.44 94 ALA A C 1
ATOM 682 O O . ALA A 1 94 ? -22.244 6.380 -2.159 1.00 81.44 94 ALA A O 1
ATOM 683 N N . ALA A 1 95 ? -20.335 6.799 -1.025 1.00 75.62 95 ALA A N 1
ATOM 684 C CA . ALA A 1 95 ? -20.854 6.561 0.319 1.00 75.62 95 ALA A CA 1
ATOM 685 C C . ALA A 1 95 ? -21.581 7.786 0.891 1.00 75.62 95 ALA A C 1
ATOM 687 O O . ALA A 1 95 ? -21.208 8.925 0.528 1.00 75.62 95 ALA A O 1
#

Radius of gyration: 15.53 Å; chai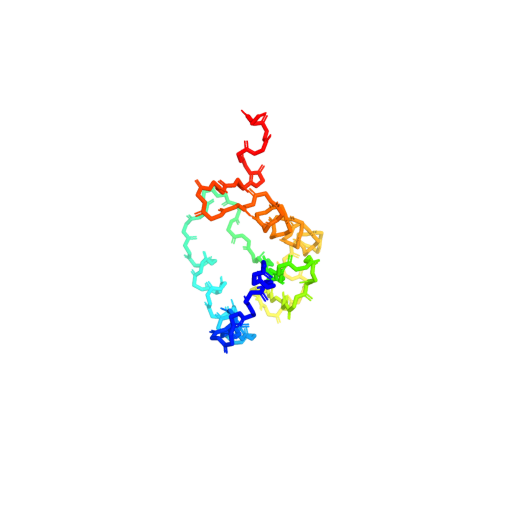ns: 1; bounding box: 36×23×50 Å

Secondary structure (DSSP, 8-state):
-PPPPP-TT---S--HHHHHHHHHHHHHS--SS---B-EEEEE-TTS-EEEEEESSSSTTSB-TTHHHHHHHHHHHHHHTEETTEE--HHHHTT-

Foldseek 3Di:
DDPDDPDPPPDPPDDQVRQQVVQVVVLVDDPVDDSFKAKAWAADLVLDTPYIDIDDPDCVSHDVVRRVVNSVQNSQQNVQDDPVDTDTPVRVVVD

pLDDT: mean 86.6, std 13.74, range [47.31, 97.75]

Sequence (95 aa):
MSGPTVDLTLARVAGFDQLKAALVAARSEANGGFNLDMWAAVVDRNGLVVAVVFTGATATDQWPGSRVIAAQKANTANAFSLPHLALSTANLYAA